Protein AF-A0A942DBJ3-F1 (afdb_monomer_lite)

Sequence (174 aa):
MNDDSSLAGLFSDNYLAKLAATSGLSRDLLAEIQLAKFSIEDHERAVVFYHGVWSGPSVAPLRLLCSAMATARGQFPILLVNADSLDVNNRTEIAKAKELFGPFIGAWGETCWIKNGAIIAQDILGRLGPMHESSKDFSSTLKQGKRLQGDEQLLRTLDELKRHIVQRIELVIS

Radius of gyration: 16.43 Å; chains: 1; bounding box: 52×42×37 Å

Secondary structure (DSSP, 8-state):
---------TT-HHHHHHHHHHHT--GGGEEE--GGG--STT-SEEEEEEE-TT-HHHHHHHHHHHHHHHH-TT---EEEEEGGGS-TT-HHHHHHHHHHH-S---SEEEEEEEETTEEEEEEEGGG-S--------HHHHHHHTT----HHHHHHHHHHHHHHHHHHHHHHH-

Structure (mmCIF, N/CA/C/O backbone):
data_AF-A0A942DBJ3-F1
#
_entry.id   AF-A0A942DBJ3-F1
#
loop_
_atom_site.group_PDB
_atom_site.id
_atom_site.type_symbol
_atom_site.label_atom_id
_atom_site.label_alt_id
_atom_site.label_comp_id
_atom_site.label_asym_id
_atom_site.label_entity_id
_atom_site.label_seq_id
_atom_site.pdbx_PDB_ins_code
_atom_site.Cartn_x
_atom_site.Cartn_y
_atom_site.Cartn_z
_atom_site.occupancy
_atom_site.B_iso_or_equiv
_atom_site.auth_seq_id
_atom_site.auth_comp_id
_atom_site.auth_asym_id
_atom_site.auth_atom_id
_atom_site.pdbx_PDB_model_num
ATOM 1 N N . MET A 1 1 ? 36.498 -17.607 0.817 1.00 34.31 1 MET A N 1
ATOM 2 C CA . MET A 1 1 ? 35.218 -17.455 1.534 1.00 34.31 1 MET A CA 1
ATOM 3 C C . MET A 1 1 ? 34.456 -16.399 0.773 1.00 34.31 1 MET A C 1
ATOM 5 O O . MET A 1 1 ? 34.956 -15.289 0.670 1.00 34.31 1 MET A O 1
ATOM 9 N N . ASN A 1 2 ? 33.382 -16.804 0.100 1.00 31.36 2 ASN A N 1
ATOM 10 C CA . ASN A 1 2 ? 32.573 -15.907 -0.711 1.00 31.36 2 ASN A CA 1
ATOM 11 C C . ASN A 1 2 ? 31.731 -15.058 0.237 1.00 31.36 2 ASN A C 1
ATOM 13 O O . ASN A 1 2 ? 30.865 -15.597 0.924 1.00 31.36 2 ASN A O 1
ATOM 17 N N . ASP A 1 3 ? 32.014 -13.760 0.275 1.00 35.75 3 ASP A N 1
ATOM 18 C CA . ASP A 1 3 ? 31.067 -12.770 0.766 1.00 35.75 3 ASP A CA 1
ATOM 19 C C . ASP A 1 3 ? 29.931 -12.697 -0.257 1.00 35.75 3 ASP A C 1
ATOM 21 O O . ASP A 1 3 ? 29.968 -11.924 -1.219 1.00 35.75 3 ASP A O 1
ATOM 25 N N . ASP A 1 4 ? 28.937 -13.567 -0.069 1.00 36.25 4 ASP A N 1
ATOM 26 C CA . ASP A 1 4 ? 27.607 -13.387 -0.633 1.00 36.25 4 ASP A CA 1
ATOM 27 C C . ASP A 1 4 ? 27.066 -12.068 -0.079 1.00 36.25 4 ASP A C 1
ATOM 29 O O . ASP A 1 4 ? 26.474 -11.985 0.998 1.00 36.25 4 ASP A O 1
ATOM 33 N N . SER A 1 5 ? 27.318 -11.001 -0.831 1.00 38.75 5 SER A N 1
ATOM 34 C CA . SER A 1 5 ? 26.627 -9.727 -0.711 1.00 38.75 5 SER A CA 1
ATOM 35 C C . SER A 1 5 ? 25.183 -9.944 -1.150 1.00 38.75 5 SER A C 1
ATOM 37 O O . SER A 1 5 ? 24.761 -9.576 -2.244 1.00 38.75 5 SER A O 1
ATOM 39 N N . SER A 1 6 ? 24.413 -10.594 -0.277 1.00 39.41 6 SER A N 1
ATOM 40 C CA . SER A 1 6 ? 22.975 -10.681 -0.415 1.00 39.41 6 SER A CA 1
ATOM 41 C C . SER A 1 6 ? 22.443 -9.253 -0.422 1.00 39.41 6 SER A C 1
ATOM 43 O O . SER A 1 6 ? 22.410 -8.583 0.608 1.00 39.41 6 SER A O 1
ATOM 45 N N . LEU A 1 7 ? 21.970 -8.801 -1.580 1.00 40.25 7 LEU A N 1
ATOM 46 C CA . LEU A 1 7 ? 21.136 -7.607 -1.756 1.00 40.25 7 LEU A CA 1
ATOM 47 C C . LEU A 1 7 ? 19.783 -7.710 -1.009 1.00 40.25 7 LEU A C 1
ATOM 49 O O . LEU A 1 7 ? 18.881 -6.905 -1.227 1.00 40.25 7 LEU A O 1
ATOM 53 N N . ALA A 1 8 ? 19.637 -8.686 -0.112 1.00 39.75 8 ALA A N 1
ATOM 54 C CA . ALA A 1 8 ? 18.538 -8.810 0.818 1.00 39.75 8 ALA A CA 1
ATOM 55 C C . ALA A 1 8 ? 18.638 -7.712 1.891 1.00 39.75 8 ALA A C 1
ATOM 57 O O . ALA A 1 8 ? 19.569 -7.679 2.692 1.00 39.75 8 ALA A O 1
ATOM 58 N N . GLY A 1 9 ? 17.629 -6.844 1.947 1.00 41.91 9 GLY A N 1
ATOM 59 C CA . GLY A 1 9 ? 17.277 -6.189 3.205 1.00 41.91 9 GLY A CA 1
ATOM 60 C C . GLY A 1 9 ? 17.801 -4.770 3.416 1.00 41.91 9 GLY A C 1
ATOM 61 O O . GLY A 1 9 ? 18.345 -4.461 4.474 1.00 41.91 9 GLY A O 1
ATOM 62 N N . LEU A 1 10 ? 17.517 -3.846 2.493 1.00 44.41 10 LEU A N 1
ATOM 63 C CA . LEU A 1 10 ? 17.404 -2.427 2.886 1.00 44.41 10 LEU A CA 1
ATOM 64 C C . LEU A 1 10 ? 16.186 -2.203 3.806 1.00 44.41 10 LEU A C 1
ATOM 66 O O . LEU A 1 10 ? 16.220 -1.332 4.675 1.00 44.41 10 LEU A O 1
ATOM 70 N N . PHE A 1 11 ? 15.188 -3.087 3.708 1.00 52.72 11 PHE A N 1
ATOM 71 C CA . PHE A 1 11 ? 14.182 -3.323 4.737 1.00 52.72 11 PHE A CA 1
ATOM 72 C C . PHE A 1 11 ? 14.537 -4.582 5.539 1.00 52.72 11 PHE A C 1
ATOM 74 O O . PHE A 1 11 ? 13.839 -5.583 5.491 1.00 52.72 11 PHE A O 1
ATOM 81 N N . SER A 1 12 ? 15.663 -4.575 6.257 1.00 58.34 12 SER A N 1
ATOM 82 C CA . SER A 1 12 ? 15.854 -5.574 7.322 1.00 58.34 12 SER A CA 1
ATOM 83 C C . SER A 1 12 ? 14.669 -5.510 8.298 1.00 58.34 12 SER A C 1
ATOM 85 O O . SER A 1 12 ? 14.035 -4.457 8.411 1.00 58.34 12 SER A O 1
ATOM 87 N N . ASP A 1 13 ? 14.386 -6.570 9.062 1.00 60.59 13 ASP A N 1
ATOM 88 C CA . ASP A 1 1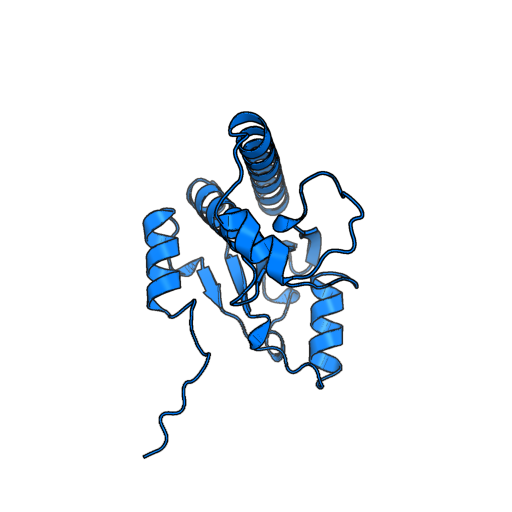3 ? 13.378 -6.513 10.141 1.00 60.59 13 ASP A CA 1
ATOM 89 C C . ASP A 1 13 ? 13.562 -5.271 11.036 1.00 60.59 13 ASP A C 1
ATOM 91 O O . ASP A 1 13 ? 12.598 -4.630 11.465 1.00 60.59 13 ASP A O 1
ATOM 95 N N . ASN A 1 14 ? 14.822 -4.855 11.213 1.00 73.06 14 ASN A N 1
ATOM 96 C CA . ASN A 1 14 ? 15.219 -3.631 11.900 1.00 73.06 14 ASN A CA 1
ATOM 97 C C . ASN A 1 14 ? 14.705 -2.340 11.244 1.00 73.06 14 ASN A C 1
ATOM 99 O O . ASN A 1 14 ? 14.434 -1.374 11.953 1.00 73.06 14 ASN A O 1
ATOM 103 N N . TYR A 1 15 ? 14.587 -2.267 9.919 1.00 75.50 15 TYR A N 1
ATOM 104 C CA . TYR A 1 15 ? 14.005 -1.111 9.239 1.00 75.50 15 TYR A CA 1
ATOM 105 C C . TYR A 1 15 ? 12.496 -1.041 9.452 1.00 75.50 15 TYR A C 1
ATOM 107 O O . TYR A 1 15 ? 11.999 0.028 9.785 1.00 75.50 15 TYR A O 1
ATOM 115 N N . LEU A 1 16 ? 11.759 -2.145 9.281 1.00 80.25 16 LEU A N 1
ATOM 116 C CA . LEU A 1 16 ? 10.303 -2.141 9.472 1.00 80.25 16 LEU A CA 1
ATOM 117 C C . LEU A 1 16 ? 9.939 -1.811 10.919 1.00 80.25 16 LEU A C 1
ATOM 119 O O . LEU A 1 16 ? 9.043 -1.005 11.160 1.00 80.25 16 LEU A O 1
ATOM 123 N N . ALA A 1 17 ? 10.698 -2.351 11.878 1.00 83.69 17 ALA A N 1
ATOM 124 C CA . ALA A 1 17 ? 10.590 -1.974 13.283 1.00 83.69 17 ALA A CA 1
ATOM 125 C C . ALA A 1 17 ? 10.844 -0.473 13.501 1.00 83.69 17 ALA A C 1
ATOM 127 O O . ALA A 1 17 ? 10.059 0.189 14.178 1.00 83.69 17 ALA A O 1
ATOM 128 N N . LYS A 1 18 ? 11.893 0.090 12.884 1.00 85.38 18 LYS A N 1
ATOM 129 C CA . LYS A 1 18 ? 12.168 1.534 12.941 1.00 85.38 18 LYS A CA 1
ATOM 130 C C . LYS A 1 18 ? 11.049 2.354 12.307 1.00 85.38 18 LYS A C 1
ATOM 132 O O . LYS A 1 18 ? 10.623 3.323 12.917 1.00 85.38 18 LYS A O 1
ATOM 137 N N . LEU A 1 19 ? 10.560 1.976 11.126 1.00 85.56 19 LEU A N 1
ATOM 138 C CA . LEU A 1 19 ? 9.500 2.686 10.409 1.00 85.56 19 LEU A CA 1
ATOM 139 C C . LEU A 1 19 ? 8.200 2.712 11.220 1.00 85.56 19 LEU A C 1
ATOM 141 O O . LEU A 1 19 ? 7.603 3.782 11.369 1.00 85.56 19 LEU A O 1
ATOM 145 N N . ALA A 1 20 ? 7.802 1.563 11.774 1.00 88.00 20 ALA A N 1
ATOM 146 C CA . ALA A 1 20 ? 6.656 1.444 12.669 1.00 88.00 20 ALA A CA 1
ATOM 147 C C . ALA A 1 20 ? 6.826 2.360 13.893 1.00 88.00 20 ALA A C 1
ATOM 149 O O . ALA A 1 20 ? 5.982 3.223 14.135 1.00 88.00 20 ALA A O 1
ATOM 150 N N . ALA A 1 21 ? 7.977 2.275 14.573 1.00 87.69 21 ALA A N 1
ATOM 151 C CA . ALA A 1 21 ? 8.289 3.092 15.744 1.00 87.69 21 ALA A CA 1
ATOM 152 C C . ALA A 1 21 ? 8.268 4.600 15.440 1.00 87.69 21 ALA A C 1
ATOM 154 O O . ALA A 1 21 ? 7.636 5.365 16.164 1.00 87.69 21 ALA A O 1
ATOM 155 N N . THR A 1 22 ? 8.908 5.043 14.352 1.00 88.12 22 THR A N 1
ATOM 156 C CA . THR A 1 22 ? 8.949 6.466 13.972 1.00 88.12 22 THR A CA 1
ATOM 157 C C . THR A 1 22 ? 7.597 7.010 13.527 1.00 88.12 22 THR A C 1
ATOM 159 O O . THR A 1 22 ? 7.363 8.208 13.643 1.00 88.12 22 THR A O 1
ATOM 162 N N . SER A 1 23 ? 6.719 6.149 13.009 1.00 87.88 23 SER A N 1
ATOM 163 C CA . SER A 1 23 ? 5.380 6.540 12.554 1.00 87.88 23 SER A CA 1
ATOM 164 C C . SER A 1 23 ? 4.325 6.436 13.658 1.00 87.88 23 SER A C 1
ATOM 166 O O . SER A 1 23 ? 3.192 6.849 13.442 1.00 87.88 23 SER A O 1
ATOM 168 N N . GLY A 1 24 ? 4.668 5.853 14.815 1.00 88.38 24 GLY A N 1
ATOM 169 C CA . GLY A 1 24 ? 3.710 5.525 15.873 1.00 88.38 24 GLY A CA 1
ATOM 170 C C . GLY A 1 24 ? 2.735 4.398 15.505 1.00 88.38 24 GLY A C 1
ATOM 171 O O . GLY A 1 24 ? 1.695 4.264 16.143 1.00 88.38 24 GLY A O 1
ATOM 172 N N . LEU A 1 25 ? 3.043 3.603 14.475 1.00 93.31 25 LEU A N 1
ATOM 173 C CA . LEU A 1 25 ? 2.217 2.479 14.033 1.00 93.31 25 LEU A CA 1
ATOM 174 C C . LEU A 1 25 ? 2.599 1.212 14.812 1.00 93.31 25 LEU A C 1
ATOM 176 O O . LEU A 1 25 ? 3.786 0.943 15.003 1.00 93.31 25 LEU A O 1
ATOM 180 N N . SER A 1 26 ? 1.614 0.404 15.217 1.00 92.56 26 SER A N 1
ATOM 181 C CA . SER A 1 26 ? 1.896 -0.919 15.792 1.00 92.56 26 SER A CA 1
ATOM 182 C C . SER A 1 26 ? 2.662 -1.786 14.789 1.00 92.56 26 SER A C 1
ATOM 184 O O . SER A 1 26 ? 2.284 -1.876 13.620 1.00 92.56 26 SER A O 1
ATOM 186 N N . ARG A 1 27 ? 3.732 -2.454 15.237 1.00 91.00 27 ARG A N 1
ATOM 187 C CA . ARG A 1 27 ? 4.569 -3.297 14.368 1.00 91.00 27 ARG A CA 1
ATOM 188 C C . ARG A 1 27 ? 3.789 -4.461 13.750 1.00 91.00 27 ARG A C 1
ATOM 190 O O . ARG A 1 27 ? 4.125 -4.866 12.639 1.00 91.00 27 ARG A O 1
ATOM 197 N N . ASP A 1 28 ? 2.751 -4.949 14.420 1.00 91.88 28 ASP A N 1
ATOM 198 C CA . ASP A 1 28 ? 1.916 -6.059 13.939 1.00 91.88 28 ASP A CA 1
ATOM 199 C C . ASP A 1 28 ? 1.064 -5.672 12.722 1.00 91.88 28 ASP A C 1
ATOM 201 O O . ASP A 1 28 ? 0.638 -6.530 11.955 1.00 91.88 28 ASP A O 1
ATOM 205 N N . LEU A 1 29 ? 0.855 -4.369 12.504 1.00 94.19 29 LEU A N 1
ATOM 206 C CA . LEU A 1 29 ? 0.130 -3.842 11.350 1.00 94.19 29 LEU A CA 1
ATOM 207 C C . LEU A 1 29 ? 1.027 -3.617 10.131 1.00 94.19 29 LEU A C 1
ATOM 209 O O . LEU A 1 29 ? 0.541 -3.120 9.124 1.00 94.19 29 LEU A O 1
ATOM 213 N N . LEU A 1 30 ? 2.321 -3.928 10.196 1.00 92.69 30 LEU A N 1
ATOM 214 C CA . LEU A 1 30 ? 3.250 -3.717 9.089 1.00 92.69 30 LEU A CA 1
ATOM 215 C C . LEU A 1 30 ? 3.999 -5.012 8.794 1.00 92.69 30 LEU A C 1
ATOM 217 O O . LEU A 1 30 ? 4.926 -5.357 9.517 1.00 92.69 30 LEU A O 1
ATOM 221 N N . ALA A 1 31 ? 3.637 -5.734 7.741 1.00 90.25 31 ALA A N 1
ATOM 222 C CA . ALA A 1 31 ? 4.234 -7.036 7.441 1.00 90.25 31 ALA A CA 1
ATOM 223 C C . ALA A 1 31 ? 4.681 -7.122 5.986 1.00 90.25 31 ALA A C 1
ATOM 225 O O . ALA A 1 31 ? 3.967 -6.669 5.103 1.00 90.25 31 ALA A O 1
ATOM 226 N N . GLU A 1 32 ? 5.838 -7.729 5.728 1.00 89.12 32 GLU A N 1
ATOM 227 C CA . GLU A 1 32 ? 6.222 -8.121 4.371 1.00 89.12 32 GLU A CA 1
ATOM 228 C C . GLU A 1 32 ? 5.563 -9.457 4.017 1.00 89.12 32 GLU A C 1
ATOM 230 O O . GLU A 1 32 ? 5.488 -10.365 4.849 1.00 89.12 32 GLU A O 1
ATOM 235 N N . ILE A 1 33 ? 5.061 -9.571 2.789 1.00 90.06 33 ILE A N 1
ATOM 236 C CA . ILE A 1 33 ? 4.343 -10.746 2.299 1.00 90.06 33 ILE A CA 1
ATOM 237 C C . ILE A 1 33 ? 4.980 -11.295 1.022 1.00 90.06 33 ILE A C 1
ATOM 239 O O . ILE A 1 33 ? 5.508 -10.565 0.185 1.00 90.06 33 ILE A O 1
ATOM 243 N N . GLN A 1 34 ? 4.867 -12.611 0.839 1.00 85.81 34 GLN A N 1
ATOM 244 C CA . GLN A 1 34 ? 5.207 -13.269 -0.421 1.00 85.81 34 GLN A CA 1
ATOM 245 C C . GLN A 1 34 ? 3.985 -13.272 -1.334 1.00 85.81 34 GLN A C 1
ATOM 247 O O . GLN A 1 34 ? 2.979 -13.915 -1.020 1.00 85.81 34 GLN A O 1
ATOM 252 N N . LEU A 1 35 ? 4.084 -12.610 -2.489 1.00 85.50 35 LEU A N 1
ATOM 253 C CA . LEU A 1 35 ? 2.958 -12.462 -3.414 1.00 85.50 35 LEU A CA 1
ATOM 254 C C . LEU A 1 35 ? 2.353 -13.809 -3.832 1.00 85.50 35 LEU A C 1
ATOM 256 O O . LEU A 1 35 ? 1.134 -13.948 -3.918 1.00 85.50 35 LEU A O 1
ATOM 260 N N . ALA A 1 36 ? 3.191 -14.833 -4.014 1.00 83.69 36 ALA A N 1
ATOM 261 C CA . ALA A 1 36 ? 2.754 -16.185 -4.348 1.00 83.69 36 ALA A CA 1
ATOM 262 C C . ALA A 1 36 ? 1.723 -16.753 -3.351 1.00 83.69 36 ALA A C 1
ATOM 264 O O . ALA A 1 36 ? 0.774 -17.412 -3.769 1.00 83.69 36 ALA A O 1
ATOM 265 N N . LYS A 1 37 ? 1.854 -16.440 -2.054 1.00 84.94 37 LYS A N 1
ATOM 266 C CA . LYS A 1 37 ? 1.008 -16.968 -0.965 1.00 84.94 37 LYS A CA 1
ATOM 267 C C . LYS A 1 37 ? -0.136 -16.044 -0.553 1.00 84.94 37 LYS A C 1
ATOM 269 O O . LYS A 1 37 ? -0.982 -16.443 0.232 1.00 84.94 37 LYS A O 1
ATOM 274 N N . PHE A 1 38 ? -0.141 -14.812 -1.045 1.00 90.25 38 PHE A N 1
ATOM 275 C CA . PHE A 1 38 ? -1.120 -13.803 -0.664 1.00 90.25 38 PHE A CA 1
ATOM 276 C C . PHE A 1 38 ? -2.509 -14.088 -1.255 1.00 90.25 38 PHE A C 1
ATOM 278 O O . PHE A 1 38 ? -2.605 -14.364 -2.447 1.00 90.25 38 PHE A O 1
ATOM 285 N N . SER A 1 39 ? -3.582 -13.975 -0.477 1.00 92.69 39 SER A N 1
ATOM 286 C CA . SER A 1 39 ? -4.957 -14.046 -0.986 1.00 92.69 39 SER A CA 1
ATOM 287 C C . SER A 1 39 ? -5.725 -12.809 -0.550 1.00 92.69 39 SER A C 1
ATOM 289 O O . SER A 1 39 ? -5.679 -12.441 0.617 1.00 92.69 39 SER A O 1
ATOM 291 N N . ILE A 1 40 ? -6.434 -12.165 -1.477 1.00 94.06 40 ILE A N 1
ATOM 292 C CA . ILE A 1 40 ? -7.244 -10.975 -1.178 1.00 94.06 40 ILE A CA 1
ATOM 293 C C . ILE A 1 40 ? -8.403 -11.353 -0.247 1.00 94.06 40 ILE A C 1
ATOM 295 O O . ILE A 1 40 ? -8.715 -10.612 0.681 1.00 94.06 40 ILE A O 1
ATOM 299 N N . GLU A 1 41 ? -8.999 -12.523 -0.483 1.00 95.38 41 GLU A N 1
ATOM 300 C CA . GLU A 1 41 ? -10.195 -13.041 0.192 1.00 95.38 41 GLU A CA 1
ATOM 301 C C . GLU A 1 41 ? -9.991 -13.254 1.701 1.00 95.38 41 GLU A C 1
ATOM 303 O O . GLU A 1 41 ? -10.949 -13.164 2.466 1.00 95.38 41 GLU A O 1
ATOM 308 N N . ASP A 1 42 ? -8.743 -13.448 2.140 1.00 94.75 42 ASP A N 1
ATOM 309 C CA . ASP A 1 42 ? -8.380 -13.669 3.547 1.00 94.75 42 ASP A CA 1
ATOM 310 C C . ASP A 1 42 ? -8.377 -12.376 4.385 1.00 94.75 42 ASP A C 1
ATOM 312 O O . ASP A 1 42 ? -8.139 -12.405 5.596 1.00 94.75 42 ASP A O 1
ATOM 316 N N . HIS A 1 43 ? -8.624 -11.220 3.761 1.00 95.31 43 HIS A N 1
ATOM 317 C CA . HIS A 1 43 ? -8.514 -9.920 4.412 1.00 95.31 43 HIS A CA 1
ATOM 318 C C . HIS A 1 43 ? -9.848 -9.172 4.450 1.00 95.31 43 HIS A C 1
ATOM 320 O O . HIS A 1 43 ? -10.375 -8.719 3.431 1.00 95.31 43 HIS A O 1
ATOM 326 N N . GLU A 1 44 ? -10.350 -8.939 5.668 1.00 97.06 44 GLU A N 1
ATOM 327 C CA . GLU A 1 44 ? -11.465 -8.013 5.888 1.00 97.06 44 GLU A CA 1
ATOM 328 C C . GLU A 1 44 ? -11.067 -6.591 5.472 1.00 97.06 44 GLU A C 1
ATOM 330 O O . GLU A 1 44 ? -11.835 -5.906 4.806 1.00 97.06 44 GLU A O 1
ATOM 335 N N . ARG A 1 45 ? -9.863 -6.141 5.844 1.00 97.94 45 ARG A N 1
ATOM 336 C CA . ARG A 1 45 ? -9.306 -4.826 5.494 1.00 97.94 45 ARG A CA 1
ATOM 337 C C . ARG A 1 45 ? -7.795 -4.935 5.389 1.00 97.94 45 ARG A C 1
ATOM 339 O O . ARG A 1 45 ? -7.165 -5.481 6.292 1.00 97.94 45 ARG A O 1
ATOM 346 N N . ALA A 1 46 ? -7.214 -4.407 4.322 1.00 97.88 46 ALA A N 1
ATOM 347 C CA . ALA A 1 46 ? -5.765 -4.311 4.175 1.00 97.88 46 ALA A CA 1
ATOM 348 C C . ALA A 1 46 ? -5.394 -3.245 3.141 1.00 97.88 46 ALA A C 1
ATOM 350 O O . ALA A 1 46 ? -6.188 -2.893 2.268 1.00 97.88 46 ALA A O 1
ATOM 351 N N . VAL A 1 47 ? -4.153 -2.773 3.197 1.00 97.88 47 VAL A N 1
ATOM 352 C CA . VAL A 1 47 ? -3.507 -2.108 2.064 1.00 97.88 47 VAL A CA 1
ATOM 353 C C . VAL A 1 47 ? -2.256 -2.883 1.698 1.00 97.88 47 VAL A C 1
ATOM 355 O O . VAL A 1 47 ? -1.388 -3.099 2.538 1.00 97.88 47 VAL A O 1
ATOM 358 N N . VAL A 1 48 ? -2.162 -3.312 0.445 1.00 96.81 48 VAL A N 1
ATOM 359 C CA . VAL A 1 48 ? -0.950 -3.925 -0.092 1.00 96.81 48 VAL A CA 1
ATOM 360 C C . VAL A 1 48 ? -0.131 -2.836 -0.766 1.00 96.81 48 VAL A C 1
ATOM 362 O O . VAL A 1 48 ? -0.656 -2.128 -1.620 1.00 96.81 48 VAL A O 1
ATOM 365 N N . PHE A 1 49 ? 1.135 -2.695 -0.390 1.00 94.62 49 PHE A N 1
ATOM 366 C CA . PHE A 1 49 ? 2.045 -1.667 -0.882 1.00 94.62 49 PHE A CA 1
ATOM 367 C C . PHE A 1 49 ? 3.243 -2.320 -1.570 1.00 94.62 49 PHE A C 1
ATOM 369 O O . PHE A 1 49 ? 4.057 -2.991 -0.935 1.00 94.62 49 PHE A O 1
ATOM 376 N N . TYR A 1 50 ? 3.359 -2.107 -2.874 1.00 90.94 50 TYR A N 1
ATOM 377 C CA . TYR A 1 50 ? 4.446 -2.615 -3.693 1.00 90.94 50 TYR A CA 1
ATOM 378 C C . TYR A 1 50 ? 5.607 -1.617 -3.735 1.00 90.94 50 TYR A C 1
ATOM 380 O O . TYR A 1 50 ? 5.429 -0.437 -4.053 1.00 90.94 50 TYR A O 1
ATOM 388 N N . HIS A 1 51 ? 6.814 -2.072 -3.401 1.00 84.88 51 HIS A N 1
ATOM 389 C CA . HIS A 1 51 ? 7.994 -1.211 -3.296 1.00 84.88 51 HIS A CA 1
ATOM 390 C C . HIS A 1 51 ? 9.264 -1.926 -3.743 1.00 84.88 51 HIS A C 1
ATOM 392 O O . HIS A 1 51 ? 9.364 -3.134 -3.602 1.00 84.88 51 HIS A O 1
ATOM 398 N N . GLY A 1 52 ? 10.265 -1.188 -4.225 1.00 72.88 52 GLY A N 1
ATOM 399 C CA . GLY A 1 52 ? 11.579 -1.738 -4.570 1.00 72.88 52 GLY A CA 1
ATOM 400 C C . GLY A 1 52 ? 12.679 -1.153 -3.695 1.00 72.88 52 GLY A C 1
ATOM 401 O O . GLY A 1 52 ? 12.573 -0.021 -3.218 1.00 72.88 52 GLY A O 1
ATOM 402 N N . VAL A 1 53 ? 13.766 -1.897 -3.503 1.00 59.25 53 VAL A N 1
ATOM 403 C CA . VAL A 1 53 ? 14.943 -1.483 -2.721 1.00 59.25 53 VAL A CA 1
ATOM 404 C C . VAL A 1 53 ? 15.525 -0.154 -3.222 1.00 59.25 53 VAL A C 1
ATOM 406 O O . VAL A 1 53 ? 15.997 0.661 -2.429 1.00 59.25 53 VAL A O 1
ATOM 409 N N . TRP A 1 54 ? 15.428 0.109 -4.527 1.00 54.69 54 TRP A N 1
ATOM 410 C CA . TRP A 1 54 ? 15.962 1.312 -5.177 1.00 54.69 54 TRP A CA 1
ATOM 411 C C . TRP A 1 54 ? 14.916 2.389 -5.476 1.00 54.69 54 TRP A C 1
ATOM 413 O O . TRP A 1 54 ? 15.250 3.436 -6.037 1.00 54.69 54 TRP A O 1
ATOM 423 N N . SER A 1 55 ? 13.649 2.172 -5.118 1.00 60.66 55 SER A N 1
ATOM 424 C CA . SER A 1 55 ? 12.588 3.110 -5.466 1.00 60.66 55 SER A CA 1
ATOM 425 C C . SER A 1 55 ? 12.507 4.255 -4.455 1.00 60.66 55 SER A C 1
ATOM 427 O O . SER A 1 55 ? 11.621 4.299 -3.603 1.00 60.66 55 SER A O 1
ATOM 429 N N . GLY A 1 56 ? 13.400 5.238 -4.589 1.00 66.44 56 GLY A N 1
ATOM 430 C CA . GLY A 1 56 ? 13.268 6.536 -3.914 1.00 66.44 56 GLY A CA 1
ATOM 431 C C . GLY A 1 56 ? 11.836 7.118 -3.935 1.00 66.44 56 GLY A C 1
ATOM 432 O O . GLY A 1 56 ? 11.400 7.621 -2.898 1.00 66.44 56 GLY A O 1
ATOM 433 N N . PRO A 1 57 ? 11.062 6.982 -5.037 1.00 74.38 57 PRO A N 1
ATOM 434 C CA . PRO A 1 57 ? 9.682 7.468 -5.103 1.00 74.38 57 PRO A CA 1
ATOM 435 C C . PRO A 1 57 ? 8.684 6.814 -4.133 1.00 74.38 57 PRO A C 1
ATOM 437 O O . PRO A 1 57 ? 7.685 7.448 -3.813 1.00 74.38 57 PRO A O 1
ATOM 440 N N . SER A 1 58 ? 8.919 5.590 -3.642 1.00 82.31 58 SER A N 1
ATOM 441 C CA . SER A 1 58 ? 7.957 4.885 -2.773 1.00 82.31 58 SER A CA 1
ATOM 442 C C . SER A 1 58 ? 8.168 5.151 -1.275 1.00 82.31 58 SER A C 1
ATOM 444 O O . SER A 1 58 ? 7.249 4.977 -0.475 1.00 82.31 58 SER A O 1
ATOM 446 N N . VAL A 1 59 ? 9.350 5.644 -0.880 1.00 82.19 59 VAL A N 1
ATOM 447 C CA . VAL A 1 59 ? 9.727 5.830 0.534 1.00 82.19 59 VAL A CA 1
ATOM 448 C C . VAL A 1 59 ? 8.867 6.886 1.231 1.00 82.19 59 VAL A C 1
ATOM 450 O O . VAL A 1 59 ? 8.381 6.656 2.340 1.00 82.19 59 VAL A O 1
ATOM 453 N N . ALA A 1 60 ? 8.689 8.056 0.611 1.00 81.81 60 ALA A N 1
ATOM 454 C CA . ALA A 1 60 ? 7.878 9.126 1.192 1.00 81.81 60 ALA A CA 1
ATOM 455 C C . ALA A 1 60 ? 6.389 8.732 1.300 1.00 81.81 60 ALA A C 1
ATOM 457 O O . ALA A 1 60 ? 5.837 8.868 2.395 1.00 81.81 60 ALA A O 1
ATOM 458 N N . PRO A 1 61 ? 5.756 8.164 0.253 1.00 88.50 61 PRO A N 1
ATOM 459 C CA . PRO A 1 61 ? 4.414 7.601 0.359 1.00 88.50 61 PRO A CA 1
ATOM 460 C C . PRO A 1 61 ? 4.250 6.549 1.451 1.00 88.50 61 PRO A C 1
ATOM 462 O O . PRO A 1 61 ? 3.286 6.622 2.205 1.00 88.50 61 PRO A O 1
ATOM 465 N N . LEU A 1 62 ? 5.194 5.611 1.585 1.00 90.50 62 LEU A N 1
ATOM 466 C CA . LEU A 1 62 ? 5.119 4.575 2.614 1.00 90.50 62 LEU A CA 1
ATOM 467 C C . LEU A 1 62 ? 5.139 5.181 4.025 1.00 90.50 62 LEU A C 1
ATOM 469 O O . LEU A 1 62 ? 4.337 4.807 4.877 1.00 90.50 62 LEU A O 1
ATOM 473 N N . ARG A 1 63 ? 6.004 6.172 4.273 1.00 88.50 63 ARG A N 1
ATOM 474 C CA . ARG A 1 63 ? 6.046 6.887 5.561 1.00 88.50 63 ARG A CA 1
ATOM 475 C C . ARG A 1 63 ? 4.741 7.620 5.859 1.00 88.50 63 ARG A C 1
ATOM 477 O O . ARG A 1 63 ? 4.245 7.549 6.984 1.00 88.50 63 ARG A O 1
ATOM 484 N N . LEU A 1 64 ? 4.186 8.308 4.860 1.00 91.44 64 LEU A N 1
ATOM 485 C CA . LEU A 1 64 ? 2.901 8.995 4.992 1.00 91.44 64 LEU A CA 1
ATOM 486 C C . LEU A 1 64 ? 1.764 8.008 5.257 1.00 91.44 64 LEU A C 1
ATOM 488 O O . LEU A 1 64 ? 0.935 8.276 6.123 1.00 91.44 64 LEU A O 1
ATOM 492 N N . LEU A 1 65 ? 1.763 6.860 4.575 1.00 95.50 65 LEU A N 1
ATOM 493 C CA . LEU A 1 65 ? 0.802 5.785 4.796 1.00 95.50 65 LEU A CA 1
ATOM 494 C C . LEU A 1 65 ? 0.882 5.257 6.229 1.00 95.50 65 LEU A C 1
ATOM 496 O O . LEU A 1 65 ? -0.139 5.216 6.909 1.00 95.50 65 LEU A O 1
ATOM 500 N N . CYS A 1 66 ? 2.078 4.929 6.724 1.00 95.00 66 CYS A N 1
ATOM 501 C CA . CYS A 1 66 ? 2.255 4.460 8.099 1.00 95.00 66 CYS A CA 1
ATOM 502 C C . CYS A 1 66 ? 1.804 5.501 9.133 1.00 95.00 66 CYS A C 1
ATOM 504 O O . CYS A 1 66 ? 1.126 5.149 10.093 1.00 95.00 66 CYS A O 1
ATOM 506 N N . SER A 1 67 ? 2.138 6.779 8.930 1.00 94.31 67 SER A N 1
ATOM 507 C CA . SER A 1 67 ? 1.735 7.860 9.842 1.00 94.31 67 SER A CA 1
ATOM 508 C C . SER A 1 67 ? 0.226 8.120 9.819 1.00 94.31 67 SER A C 1
ATOM 510 O O . SER A 1 67 ? -0.368 8.371 10.863 1.00 94.31 67 SER A O 1
ATOM 512 N N . ALA A 1 68 ? -0.410 8.058 8.646 1.00 95.88 68 ALA A N 1
ATOM 513 C CA . ALA A 1 68 ? -1.860 8.195 8.527 1.00 95.88 68 ALA A CA 1
ATOM 514 C C . ALA A 1 68 ? -2.590 6.993 9.145 1.00 95.88 68 ALA A C 1
ATOM 516 O O . ALA A 1 68 ? -3.584 7.169 9.843 1.00 95.88 68 ALA A O 1
ATOM 517 N N . MET A 1 69 ? -2.066 5.779 8.951 1.00 97.31 69 MET A N 1
ATOM 518 C CA . MET A 1 69 ? -2.606 4.569 9.571 1.00 97.31 69 MET A CA 1
ATOM 519 C C . MET A 1 69 ? -2.492 4.612 11.099 1.00 97.31 69 MET A C 1
ATOM 521 O O . MET A 1 69 ? -3.423 4.220 11.794 1.00 97.31 69 MET A O 1
ATOM 525 N N . ALA A 1 70 ? -1.391 5.143 11.638 1.00 96.00 70 ALA A N 1
ATOM 526 C CA . ALA A 1 70 ? -1.170 5.243 13.081 1.00 96.00 70 ALA A CA 1
ATOM 527 C C . ALA A 1 70 ? -2.231 6.088 13.810 1.00 96.00 70 ALA A C 1
ATOM 529 O O . ALA A 1 70 ? -2.509 5.843 14.981 1.00 96.00 70 ALA A O 1
ATOM 530 N N . THR A 1 71 ? -2.856 7.053 13.131 1.00 94.94 71 THR A N 1
ATOM 531 C CA . THR A 1 71 ? -3.883 7.930 13.720 1.00 94.94 71 THR A CA 1
ATOM 532 C C . THR A 1 71 ? -5.313 7.577 13.304 1.00 94.94 71 THR A C 1
ATOM 534 O O . THR A 1 71 ? -6.261 8.194 13.796 1.00 94.94 71 THR A O 1
ATOM 537 N N . ALA A 1 72 ? -5.493 6.587 12.427 1.00 94.94 72 ALA A N 1
ATOM 538 C CA . ALA A 1 72 ? -6.802 6.140 11.969 1.00 94.94 72 ALA A CA 1
ATOM 539 C C . ALA A 1 72 ? -7.562 5.383 13.073 1.00 94.94 72 ALA A C 1
ATOM 541 O O . ALA A 1 72 ? -6.982 4.599 13.822 1.00 94.94 72 ALA A O 1
ATOM 542 N N . ARG A 1 73 ? -8.886 5.578 13.164 1.00 91.75 73 ARG A N 1
ATOM 543 C CA . ARG A 1 73 ? -9.727 4.931 14.196 1.00 91.75 73 ARG A CA 1
ATOM 544 C C . ARG A 1 73 ? -9.947 3.434 13.974 1.00 91.75 73 ARG A C 1
ATOM 546 O O . ARG A 1 73 ? -10.202 2.714 14.930 1.00 91.75 73 ARG A O 1
ATOM 553 N N . GLY A 1 74 ? -9.878 2.980 12.728 1.00 91.69 74 GLY A N 1
ATOM 554 C CA . GLY A 1 74 ? -10.032 1.580 12.339 1.00 91.69 74 GLY A CA 1
ATOM 555 C C . GLY A 1 74 ? -8.768 1.091 11.655 1.00 91.69 74 GLY A C 1
ATOM 556 O O . GLY A 1 74 ? -8.804 0.829 10.460 1.00 91.69 74 GLY A O 1
ATOM 557 N N . GLN A 1 75 ? -7.653 1.052 12.388 1.00 95.81 75 GLN A N 1
ATOM 558 C CA . GLN A 1 75 ? -6.363 0.624 11.848 1.00 95.81 75 GLN A CA 1
ATOM 559 C C . GLN A 1 75 ? -6.466 -0.771 11.220 1.00 95.81 75 GLN A C 1
ATOM 561 O O . GLN A 1 75 ? -7.157 -1.646 11.741 1.00 95.81 75 GLN A O 1
ATOM 566 N N . PHE A 1 76 ? -5.753 -0.985 10.119 1.00 97.44 76 PHE A N 1
ATOM 567 C CA . PHE A 1 76 ? -5.689 -2.271 9.435 1.00 97.44 76 PHE A CA 1
ATOM 568 C C . PHE A 1 76 ? -4.283 -2.525 8.873 1.00 97.44 76 PHE A C 1
ATOM 570 O O . PHE A 1 76 ? -3.483 -1.588 8.778 1.00 97.44 76 PHE A O 1
ATOM 577 N N . PRO A 1 77 ? -3.948 -3.781 8.526 1.00 97.12 77 PRO A N 1
ATOM 578 C CA . PRO A 1 77 ? -2.606 -4.134 8.083 1.00 97.12 77 PRO A CA 1
ATOM 579 C C . PRO A 1 77 ? -2.166 -3.419 6.798 1.00 97.12 77 PRO A C 1
ATOM 581 O O . PRO A 1 77 ? -2.901 -3.347 5.810 1.00 97.12 77 PRO A O 1
ATOM 584 N N . ILE A 1 78 ? -0.918 -2.956 6.812 1.00 97.06 78 ILE A N 1
ATOM 585 C CA . ILE A 1 78 ? -0.112 -2.569 5.659 1.00 97.06 78 ILE A CA 1
ATOM 586 C C . ILE A 1 78 ? 0.769 -3.771 5.304 1.00 97.06 78 ILE A C 1
ATOM 588 O O . ILE A 1 78 ? 1.668 -4.151 6.057 1.00 97.06 78 ILE A O 1
ATOM 592 N N . LEU A 1 79 ? 0.503 -4.368 4.149 1.00 95.44 79 LEU A N 1
ATOM 593 C CA . LEU A 1 79 ? 1.191 -5.546 3.641 1.00 95.44 79 LEU A CA 1
ATOM 594 C C . LEU A 1 79 ? 2.173 -5.122 2.551 1.00 95.44 79 LEU A C 1
ATOM 596 O O . LEU A 1 79 ? 1.777 -4.613 1.508 1.00 95.44 79 LEU A O 1
ATOM 600 N N . LEU A 1 80 ? 3.462 -5.297 2.786 1.00 92.50 80 LEU A N 1
ATOM 601 C CA . LEU A 1 80 ? 4.518 -4.880 1.878 1.00 92.50 80 LEU A CA 1
ATOM 602 C C . LEU A 1 80 ? 4.858 -6.006 0.910 1.00 92.50 80 LEU A C 1
ATOM 604 O O . LEU A 1 80 ? 5.098 -7.138 1.324 1.00 92.50 80 LEU A O 1
ATOM 608 N N . VAL A 1 81 ? 4.913 -5.682 -0.376 1.00 90.38 81 VAL A N 1
ATOM 609 C CA . VAL A 1 81 ? 5.448 -6.570 -1.406 1.00 90.38 81 VAL A CA 1
ATOM 610 C C . VAL A 1 81 ? 6.757 -5.977 -1.892 1.00 90.38 81 VAL A C 1
ATOM 612 O O . VAL A 1 81 ? 6.777 -4.901 -2.496 1.00 90.38 81 VAL A O 1
ATOM 615 N N . ASN A 1 82 ? 7.843 -6.699 -1.644 1.00 86.44 82 ASN A N 1
ATOM 616 C CA . ASN A 1 82 ? 9.160 -6.334 -2.128 1.00 86.44 82 ASN A CA 1
ATOM 617 C C . ASN A 1 82 ? 9.298 -6.714 -3.613 1.00 86.44 82 ASN A C 1
ATOM 619 O O . ASN A 1 82 ? 9.292 -7.892 -3.968 1.00 86.44 82 ASN A O 1
ATOM 623 N N . ALA A 1 83 ? 9.445 -5.719 -4.480 1.00 82.75 83 ALA A N 1
ATOM 624 C CA . ALA A 1 83 ? 9.618 -5.862 -5.920 1.00 82.75 83 ALA A CA 1
ATOM 625 C C . ALA A 1 83 ? 10.817 -6.740 -6.283 1.00 82.75 83 ALA A C 1
ATOM 627 O O . ALA A 1 83 ? 10.744 -7.514 -7.233 1.00 82.75 83 ALA A O 1
ATOM 628 N N . ASP A 1 84 ? 11.896 -6.661 -5.502 1.00 78.25 84 ASP A N 1
ATOM 629 C CA . ASP A 1 84 ? 13.116 -7.434 -5.739 1.00 78.25 84 ASP A CA 1
ATOM 630 C C . ASP A 1 84 ? 12.951 -8.919 -5.362 1.00 78.25 84 ASP A C 1
ATOM 632 O O . ASP A 1 84 ? 13.812 -9.737 -5.678 1.00 78.25 84 ASP A O 1
ATOM 636 N N . SER A 1 85 ? 11.843 -9.278 -4.697 1.00 79.69 85 SER A N 1
ATOM 637 C CA . SER A 1 85 ? 11.485 -10.666 -4.376 1.00 79.69 85 SER A CA 1
ATOM 638 C C . SER A 1 85 ? 10.653 -11.355 -5.460 1.00 79.69 85 SER A C 1
ATOM 640 O O . SER A 1 85 ? 10.468 -12.569 -5.386 1.00 79.69 85 SER A O 1
ATOM 642 N N . LEU A 1 86 ? 10.155 -10.610 -6.456 1.00 80.88 86 LEU A N 1
ATOM 643 C CA . LEU A 1 86 ? 9.398 -11.192 -7.560 1.00 80.88 86 LEU A CA 1
ATOM 644 C C . LEU A 1 86 ? 10.331 -11.863 -8.563 1.00 80.88 86 LEU A C 1
ATOM 646 O O . LEU A 1 86 ? 11.250 -11.235 -9.096 1.00 80.88 86 LEU A O 1
ATOM 650 N N . ASP A 1 87 ? 10.033 -13.115 -8.903 1.00 82.38 87 ASP A N 1
ATOM 651 C CA . ASP A 1 87 ? 10.689 -13.757 -10.035 1.00 82.38 87 ASP A CA 1
ATOM 652 C C . ASP A 1 87 ? 10.083 -13.228 -11.339 1.00 82.38 87 ASP A C 1
ATOM 654 O O . ASP A 1 87 ? 8.981 -13.597 -11.752 1.00 82.38 87 ASP A O 1
ATOM 658 N N . VAL A 1 88 ? 10.835 -12.369 -12.029 1.00 78.62 88 VAL A N 1
ATOM 659 C CA . VAL A 1 88 ? 10.433 -11.777 -13.314 1.00 78.62 88 VAL A CA 1
ATOM 660 C C . VAL A 1 88 ? 10.183 -12.809 -14.418 1.00 78.62 88 VAL A C 1
ATOM 662 O O . VAL A 1 88 ? 9.499 -12.502 -15.396 1.00 78.62 88 VAL A O 1
ATOM 665 N N . ASN A 1 89 ? 10.694 -14.035 -14.271 1.00 82.25 89 ASN A N 1
ATOM 666 C CA . ASN A 1 89 ? 10.442 -15.135 -15.202 1.00 82.25 89 ASN A CA 1
ATOM 667 C C . ASN A 1 89 ? 9.192 -15.948 -14.828 1.00 82.25 89 ASN A C 1
ATOM 669 O O . ASN A 1 89 ? 8.657 -16.684 -15.666 1.00 82.25 89 ASN A O 1
ATOM 673 N N . ASN A 1 90 ? 8.679 -15.796 -13.605 1.00 85.69 90 ASN A N 1
ATOM 674 C CA . ASN A 1 90 ? 7.479 -16.468 -13.137 1.00 85.69 90 ASN A CA 1
ATOM 675 C C . ASN A 1 90 ? 6.221 -15.719 -13.601 1.00 85.69 90 ASN A C 1
ATOM 677 O O . ASN A 1 90 ? 5.737 -14.771 -12.980 1.00 85.69 90 ASN A O 1
ATOM 681 N N . ARG A 1 91 ? 5.637 -16.189 -14.708 1.00 87.19 91 ARG A N 1
ATOM 682 C CA . ARG A 1 91 ? 4.430 -15.588 -15.302 1.00 87.19 91 ARG A CA 1
ATOM 683 C C . ARG A 1 91 ? 3.243 -15.519 -14.342 1.00 87.19 91 ARG A C 1
ATOM 685 O O . ARG A 1 91 ? 2.453 -14.587 -14.455 1.00 87.19 91 ARG A O 1
ATOM 692 N N . THR A 1 92 ? 3.113 -16.476 -13.426 1.00 87.56 92 THR A N 1
ATOM 693 C CA . THR A 1 92 ? 2.015 -16.511 -12.452 1.00 87.56 92 THR A CA 1
ATOM 694 C C . THR A 1 92 ? 2.159 -15.386 -11.432 1.00 87.56 92 THR A C 1
ATOM 696 O O . THR A 1 92 ? 1.189 -14.685 -11.154 1.00 87.56 92 THR A O 1
ATOM 699 N N . GLU A 1 93 ? 3.372 -15.151 -10.927 1.00 86.12 93 GLU A N 1
ATOM 700 C CA . GLU A 1 93 ? 3.647 -14.035 -10.013 1.00 86.12 93 GLU A CA 1
ATOM 701 C C . GLU A 1 93 ? 3.459 -12.681 -10.693 1.00 86.12 93 GLU A C 1
ATOM 703 O O . GLU A 1 93 ? 2.827 -11.792 -10.127 1.00 86.12 93 GLU A O 1
ATOM 708 N N . ILE A 1 94 ? 3.917 -12.541 -11.939 1.00 87.19 94 ILE A N 1
ATOM 709 C CA . ILE A 1 94 ? 3.716 -11.313 -12.714 1.00 87.19 94 ILE A CA 1
ATOM 710 C C . ILE A 1 94 ? 2.234 -11.065 -13.016 1.00 87.19 94 ILE A C 1
ATOM 712 O O . ILE A 1 94 ? 1.782 -9.922 -12.942 1.00 87.19 94 ILE A O 1
ATOM 716 N N . ALA A 1 95 ? 1.463 -12.104 -13.348 1.00 88.38 95 ALA A N 1
ATOM 717 C CA . ALA A 1 95 ? 0.023 -11.976 -13.562 1.00 88.38 95 ALA A CA 1
ATOM 718 C C . ALA A 1 95 ? -0.684 -11.502 -12.286 1.00 88.38 95 ALA A C 1
ATOM 720 O O . ALA A 1 95 ? -1.457 -10.550 -12.339 1.00 88.38 95 ALA A O 1
ATOM 721 N N . LYS A 1 96 ? -0.339 -12.092 -11.139 1.00 89.88 96 LYS A N 1
ATOM 722 C CA . LYS A 1 96 ? -0.886 -11.715 -9.833 1.00 89.88 96 LYS A CA 1
ATOM 723 C C . LYS A 1 96 ? -0.490 -10.303 -9.410 1.00 89.88 96 LYS A C 1
ATOM 725 O O . LYS A 1 96 ? -1.309 -9.553 -8.891 1.00 89.88 96 LYS A O 1
ATOM 730 N N . ALA A 1 97 ? 0.749 -9.897 -9.676 1.00 90.12 97 ALA A N 1
ATOM 731 C CA . ALA A 1 97 ? 1.182 -8.526 -9.433 1.00 90.12 97 ALA A CA 1
ATOM 732 C C . ALA A 1 97 ? 0.342 -7.549 -10.268 1.00 90.12 97 ALA A C 1
ATOM 734 O O . ALA A 1 97 ? -0.109 -6.527 -9.758 1.00 90.12 97 ALA A O 1
ATOM 735 N N . LYS A 1 98 ? 0.079 -7.880 -11.539 1.00 89.62 98 LYS A N 1
ATOM 736 C CA . LYS A 1 98 ? -0.738 -7.046 -12.435 1.00 89.62 98 LYS A CA 1
ATOM 737 C C . LYS A 1 98 ? -2.208 -7.003 -12.050 1.00 89.62 98 LYS A C 1
ATOM 739 O O . LYS A 1 98 ? -2.843 -5.972 -12.236 1.00 89.62 98 LYS A O 1
ATOM 744 N N . GLU A 1 99 ? -2.740 -8.094 -11.520 1.00 90.50 99 GLU A N 1
ATOM 745 C CA . GLU A 1 99 ? -4.081 -8.134 -10.945 1.00 90.50 99 GLU A CA 1
ATOM 746 C C . GLU A 1 99 ? -4.198 -7.155 -9.769 1.00 90.50 99 GLU A C 1
ATOM 748 O O . GLU A 1 99 ? -5.113 -6.336 -9.730 1.00 90.50 99 GLU A O 1
ATOM 753 N N . LEU A 1 100 ? -3.222 -7.179 -8.857 1.00 90.88 100 LEU A N 1
ATOM 754 C CA . LEU A 1 100 ? -3.238 -6.375 -7.635 1.00 90.88 100 LEU A CA 1
ATOM 755 C C . LEU A 1 100 ? -2.913 -4.901 -7.862 1.00 90.88 100 LEU A C 1
ATOM 757 O O . LEU A 1 100 ? -3.525 -4.040 -7.235 1.00 90.88 100 LEU A O 1
ATOM 761 N N . PHE A 1 101 ? -1.971 -4.590 -8.748 1.00 90.56 101 PHE A N 1
ATOM 762 C CA . PHE A 1 101 ? -1.417 -3.238 -8.894 1.00 90.56 101 PHE A CA 1
ATOM 763 C C . PHE A 1 101 ? -1.709 -2.594 -10.256 1.00 90.56 101 PHE A C 1
ATOM 765 O O . PHE A 1 101 ? -1.363 -1.435 -10.483 1.00 90.56 101 PHE A O 1
ATOM 772 N N . GLY A 1 102 ? -2.351 -3.327 -11.166 1.00 86.56 102 GLY A N 1
ATOM 773 C CA . GLY A 1 102 ? -2.616 -2.897 -12.533 1.00 86.56 102 GLY A CA 1
ATOM 774 C C . GLY A 1 102 ? -1.489 -3.245 -13.519 1.00 86.56 102 GLY A C 1
ATOM 775 O O . GLY A 1 102 ? -0.447 -3.794 -13.158 1.00 86.56 102 GLY A O 1
ATOM 776 N N . PRO A 1 103 ? -1.670 -2.930 -14.813 1.00 82.25 103 PRO A N 1
ATOM 777 C CA . PRO A 1 103 ? -0.769 -3.383 -15.876 1.00 82.25 103 PRO A CA 1
ATOM 778 C C . PRO A 1 103 ? 0.618 -2.719 -15.865 1.00 82.25 103 PRO A C 1
ATOM 780 O O . PRO A 1 103 ? 1.545 -3.253 -16.479 1.00 82.25 103 PRO A O 1
ATOM 783 N N . PHE A 1 104 ? 0.767 -1.575 -15.190 1.00 78.25 104 PHE A N 1
ATOM 784 C CA . PHE A 1 104 ? 1.981 -0.755 -15.183 1.00 78.25 104 PHE A CA 1
ATOM 785 C C . PHE A 1 104 ? 2.612 -0.718 -13.790 1.00 78.25 104 PHE A C 1
ATOM 787 O O . PHE A 1 104 ? 2.394 0.219 -13.027 1.00 78.25 104 PHE A O 1
ATOM 794 N N . ILE A 1 105 ? 3.417 -1.733 -13.485 1.00 80.56 105 ILE A N 1
ATOM 795 C CA . ILE A 1 105 ? 4.108 -1.865 -12.200 1.00 80.56 105 ILE A CA 1
ATOM 796 C C . ILE A 1 105 ? 5.557 -1.409 -12.366 1.00 80.56 105 ILE A C 1
ATOM 798 O O . ILE A 1 105 ? 6.285 -1.941 -13.203 1.00 80.56 105 ILE A O 1
ATOM 802 N N . GLY A 1 106 ? 5.969 -0.416 -11.583 1.00 79.75 106 GLY A N 1
ATOM 803 C CA . GLY A 1 106 ? 7.304 0.182 -11.605 1.00 79.75 106 GLY A CA 1
ATOM 804 C C . GLY A 1 106 ? 7.977 0.291 -10.235 1.00 79.75 106 GLY A C 1
ATOM 805 O O . GLY A 1 106 ? 9.087 0.816 -10.167 1.00 79.75 106 GLY A O 1
ATOM 806 N N . ALA A 1 107 ? 7.336 -0.200 -9.170 1.00 79.88 107 ALA A N 1
ATOM 807 C CA . ALA A 1 107 ? 7.787 -0.087 -7.784 1.00 79.88 107 ALA A CA 1
ATOM 808 C C . ALA A 1 107 ? 7.766 1.352 -7.247 1.00 79.88 107 ALA A C 1
ATOM 810 O O . ALA A 1 107 ? 8.581 1.723 -6.412 1.00 79.88 107 ALA A O 1
ATOM 811 N N . TRP A 1 108 ? 6.853 2.199 -7.721 1.00 84.69 108 TRP A N 1
ATOM 812 C CA . TRP A 1 108 ? 6.751 3.599 -7.289 1.00 84.69 108 TRP A CA 1
ATOM 813 C C . TRP A 1 108 ? 5.798 3.781 -6.102 1.00 84.69 108 TRP A C 1
ATOM 815 O O . TRP A 1 108 ? 5.358 4.894 -5.835 1.00 84.69 108 TRP A O 1
ATOM 825 N N . GLY A 1 109 ? 5.480 2.715 -5.368 1.00 87.69 109 GLY A N 1
ATOM 826 C CA . GLY A 1 109 ? 4.462 2.745 -4.319 1.00 87.69 109 GLY A CA 1
ATOM 827 C C . GLY A 1 109 ? 3.076 2.496 -4.894 1.00 87.69 109 GLY A C 1
ATOM 828 O O . GLY A 1 109 ? 2.130 3.215 -4.575 1.00 87.69 109 GLY A O 1
ATOM 829 N N . GLU A 1 110 ? 2.978 1.531 -5.805 1.00 92.19 110 GLU A N 1
ATOM 830 C CA . GLU A 1 110 ? 1.712 0.973 -6.247 1.00 92.19 110 GLU A CA 1
ATOM 831 C C . GLU A 1 110 ? 1.006 0.357 -5.039 1.00 92.19 110 GLU A C 1
ATOM 833 O O . GLU A 1 110 ? 1.595 -0.396 -4.261 1.00 92.19 110 GLU A O 1
ATOM 838 N N . THR A 1 111 ? -0.261 0.701 -4.866 1.00 94.88 111 THR A N 1
ATOM 839 C CA . THR A 1 111 ? -1.052 0.293 -3.713 1.00 94.88 111 THR A CA 1
ATOM 840 C C . THR A 1 111 ? -2.370 -0.304 -4.140 1.00 94.88 111 THR A C 1
ATOM 842 O O . THR A 1 111 ? -3.068 0.273 -4.970 1.00 94.88 111 THR A O 1
ATOM 845 N N . CYS A 1 112 ? -2.724 -1.415 -3.510 1.00 96.50 112 CYS A N 1
ATOM 846 C CA . CYS A 1 112 ? -4.020 -2.063 -3.614 1.00 96.50 112 CYS A CA 1
ATOM 847 C C . CYS A 1 112 ? -4.749 -1.933 -2.277 1.00 96.50 112 CYS A C 1
ATOM 849 O O . CYS A 1 112 ? -4.217 -2.338 -1.244 1.00 96.50 112 CYS A O 1
ATOM 851 N N . TRP A 1 113 ? -5.966 -1.399 -2.290 1.00 97.75 113 TRP A N 1
ATOM 852 C CA . TRP A 1 113 ? -6.792 -1.226 -1.096 1.00 97.75 113 TRP A CA 1
ATOM 853 C C . TRP A 1 113 ? -7.866 -2.301 -1.057 1.00 97.75 113 TRP A C 1
ATOM 855 O O . TRP A 1 113 ? -8.613 -2.460 -2.023 1.00 97.75 113 TRP A O 1
ATOM 865 N N . ILE A 1 114 ? -7.938 -3.029 0.053 1.00 98.00 114 ILE A N 1
ATOM 866 C CA . ILE A 1 114 ? -8.765 -4.224 0.198 1.00 98.00 114 ILE A CA 1
ATOM 867 C C . ILE A 1 114 ? -9.808 -4.006 1.282 1.00 98.00 114 ILE A C 1
ATOM 869 O O . ILE A 1 114 ? -9.494 -3.506 2.364 1.00 98.00 114 ILE A O 1
ATOM 873 N N . LYS A 1 115 ? -11.040 -4.424 0.987 1.00 98.00 115 LYS A N 1
ATOM 874 C CA . LYS A 1 115 ? -12.16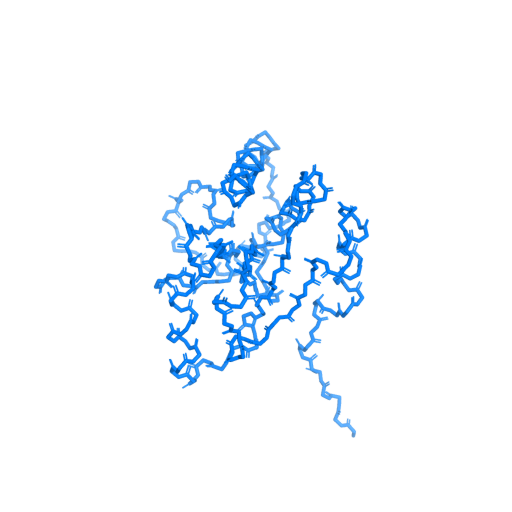0 -4.453 1.924 1.00 98.00 115 LYS A CA 1
ATOM 875 C C . LYS A 1 115 ? -13.074 -5.631 1.604 1.00 98.00 115 LYS A C 1
ATOM 877 O O . LYS A 1 115 ? -13.476 -5.795 0.456 1.00 98.00 115 LYS A O 1
ATOM 882 N N . ASN A 1 116 ? -13.417 -6.421 2.617 1.00 97.44 116 ASN A N 1
ATOM 883 C CA . ASN A 1 116 ? -14.270 -7.608 2.532 1.00 97.44 116 ASN A CA 1
ATOM 884 C C . ASN A 1 116 ? -13.846 -8.569 1.411 1.00 97.44 116 ASN A C 1
ATOM 886 O O . ASN A 1 116 ? -14.672 -8.977 0.596 1.00 97.44 116 ASN A O 1
ATOM 890 N N . GLY A 1 117 ? -12.550 -8.882 1.331 1.00 96.12 117 GLY A N 1
ATOM 891 C CA . GLY A 1 117 ? -12.030 -9.802 0.323 1.00 96.12 117 GLY A CA 1
ATOM 892 C C . GLY A 1 117 ? -11.998 -9.258 -1.110 1.00 96.12 117 GLY A C 1
ATOM 893 O O . GLY A 1 117 ? -11.788 -10.030 -2.040 1.00 96.12 117 GLY A O 1
ATOM 894 N N . ALA A 1 118 ? -12.193 -7.951 -1.316 1.00 96.56 118 ALA A N 1
ATOM 895 C CA . ALA A 1 118 ? -12.212 -7.334 -2.640 1.00 96.56 118 ALA A CA 1
ATOM 896 C C . ALA A 1 118 ? -11.290 -6.114 -2.738 1.00 96.56 118 ALA A C 1
ATOM 898 O O . ALA A 1 118 ? -11.125 -5.358 -1.778 1.00 96.56 118 ALA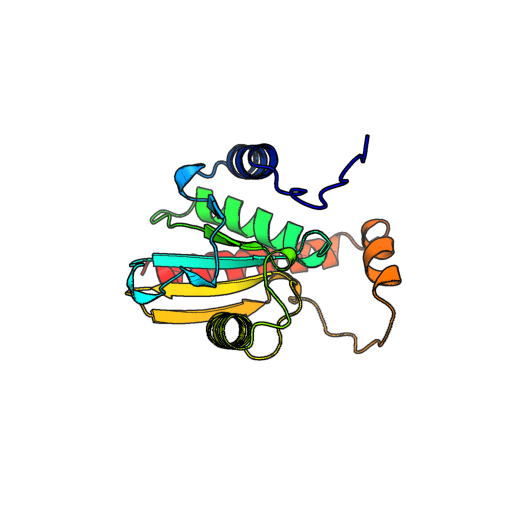 A O 1
ATOM 899 N N . ILE A 1 119 ? -10.736 -5.886 -3.933 1.00 96.38 119 ILE A N 1
ATOM 900 C CA . ILE A 1 119 ? -10.025 -4.647 -4.269 1.00 96.38 119 ILE A CA 1
ATOM 901 C C . ILE A 1 119 ? -11.054 -3.534 -4.459 1.00 96.38 119 ILE A C 1
ATOM 903 O O . ILE A 1 119 ? -11.900 -3.612 -5.348 1.00 96.38 119 ILE A O 1
ATOM 907 N N . ILE A 1 120 ? -10.960 -2.476 -3.658 1.00 96.69 120 ILE A N 1
ATOM 908 C CA . ILE A 1 120 ? -11.847 -1.308 -3.769 1.00 96.69 120 ILE A CA 1
ATOM 909 C C . ILE A 1 120 ? -11.174 -0.103 -4.427 1.00 96.69 120 ILE A C 1
ATOM 911 O O . ILE A 1 120 ? -11.855 0.817 -4.879 1.00 96.69 120 ILE A O 1
ATOM 915 N N . ALA A 1 121 ? -9.841 -0.085 -4.467 1.00 95.25 121 ALA A N 1
ATOM 916 C CA . ALA A 1 121 ? -9.067 0.940 -5.148 1.00 95.25 121 ALA A CA 1
ATOM 917 C C . ALA A 1 121 ? -7.653 0.448 -5.471 1.00 95.25 121 ALA A C 1
ATOM 919 O O . ALA A 1 121 ? -7.087 -0.384 -4.760 1.00 95.25 121 ALA A O 1
ATOM 920 N N . GLN A 1 122 ? -7.073 1.042 -6.509 1.00 94.38 122 GLN A N 1
ATOM 921 C CA . GLN A 1 122 ? -5.666 0.922 -6.870 1.00 94.38 122 GLN A CA 1
ATOM 922 C C . GLN A 1 122 ? -5.105 2.329 -7.074 1.00 94.38 122 GLN A C 1
ATOM 924 O O . GLN A 1 122 ? -5.762 3.169 -7.689 1.00 94.38 122 GLN A O 1
ATOM 929 N N . ASP A 1 123 ? -3.908 2.596 -6.562 1.00 92.25 123 ASP A N 1
ATOM 930 C CA . ASP A 1 123 ? -3.222 3.878 -6.737 1.00 92.25 123 ASP A CA 1
ATOM 931 C C . ASP A 1 123 ? -1.727 3.662 -6.988 1.00 92.25 123 ASP A C 1
ATOM 933 O O . ASP A 1 123 ? -1.186 2.594 -6.711 1.00 92.25 123 ASP A O 1
ATOM 937 N N . ILE A 1 124 ? -1.043 4.697 -7.479 1.00 90.56 124 ILE A N 1
ATOM 938 C CA . ILE A 1 124 ? 0.423 4.747 -7.523 1.00 90.56 124 ILE A CA 1
ATOM 939 C C . ILE A 1 124 ? 0.856 5.973 -6.727 1.00 90.56 124 ILE A C 1
ATOM 941 O O . ILE A 1 124 ? 0.933 7.083 -7.255 1.00 90.56 124 ILE A O 1
ATOM 945 N N . LEU A 1 125 ? 1.096 5.788 -5.432 1.00 88.31 125 LEU A N 1
ATOM 946 C CA . LEU A 1 125 ? 1.242 6.905 -4.501 1.00 88.31 125 LEU A CA 1
ATOM 947 C C . LEU A 1 125 ? 2.507 7.738 -4.751 1.00 88.31 125 LEU A C 1
ATOM 949 O O . LEU A 1 125 ? 2.497 8.944 -4.521 1.00 88.31 125 LEU A O 1
ATOM 953 N N . GLY A 1 126 ? 3.577 7.144 -5.285 1.00 82.56 126 GLY A N 1
ATOM 954 C CA . GLY A 1 126 ? 4.776 7.886 -5.693 1.00 82.56 126 GLY A CA 1
ATOM 955 C C . GLY A 1 126 ? 4.673 8.582 -7.054 1.00 82.56 126 GLY A C 1
ATOM 956 O O . GLY A 1 126 ? 5.653 9.190 -7.476 1.00 82.56 126 GLY A O 1
ATOM 957 N N . ARG A 1 127 ? 3.525 8.509 -7.756 1.00 76.31 127 ARG A N 1
ATOM 958 C CA . ARG A 1 127 ? 3.273 9.216 -9.034 1.00 76.31 127 ARG A CA 1
ATOM 959 C C . ARG A 1 127 ? 2.468 10.503 -8.908 1.00 76.31 127 ARG A C 1
ATOM 961 O O . ARG A 1 127 ? 2.264 11.159 -9.925 1.00 76.31 127 ARG A O 1
ATOM 968 N N . LEU A 1 128 ? 1.986 10.871 -7.724 1.00 59.41 128 LEU A N 1
ATOM 969 C CA . LEU A 1 128 ? 1.216 12.105 -7.567 1.00 59.41 128 LEU A CA 1
ATOM 970 C C . LEU A 1 128 ? 2.162 13.312 -7.689 1.00 59.41 128 LEU A C 1
ATOM 972 O O . LEU A 1 128 ? 2.770 13.744 -6.723 1.00 59.41 128 LEU A O 1
ATOM 976 N N . GLY A 1 129 ? 2.331 13.784 -8.922 1.00 48.44 129 GLY A N 1
ATOM 977 C CA . GLY A 1 129 ? 3.099 14.939 -9.383 1.00 48.44 129 GLY A CA 1
ATOM 978 C C . GLY A 1 129 ? 2.885 15.076 -10.901 1.00 48.44 129 GLY A C 1
ATOM 979 O O . GLY A 1 129 ? 2.562 14.076 -11.548 1.00 48.44 129 GLY A O 1
ATOM 980 N N . PRO A 1 130 ? 2.985 16.275 -11.508 1.00 35.81 130 PRO A N 1
ATOM 981 C CA . PRO A 1 130 ? 2.715 16.428 -12.934 1.00 35.81 130 PRO A CA 1
ATOM 982 C C . PRO A 1 130 ? 3.660 15.535 -13.747 1.00 35.81 130 PRO A C 1
ATOM 984 O O . PRO A 1 130 ? 4.880 15.613 -13.594 1.00 35.81 130 PRO A O 1
ATOM 987 N N . MET A 1 131 ? 3.090 14.690 -14.615 1.00 39.22 131 MET A N 1
ATOM 988 C CA . MET A 1 131 ? 3.836 13.988 -15.657 1.00 39.22 131 MET A CA 1
ATOM 989 C C . MET A 1 131 ? 4.517 15.036 -16.537 1.00 39.22 131 MET A C 1
ATOM 991 O O . MET A 1 131 ? 3.937 15.532 -17.498 1.00 39.22 131 MET A O 1
ATOM 995 N N . HIS A 1 132 ? 5.774 15.353 -16.249 1.00 34.19 132 HIS A N 1
ATOM 996 C CA . HIS A 1 132 ? 6.664 15.673 -17.343 1.00 34.19 132 HIS A CA 1
ATOM 997 C C . HIS A 1 132 ? 6.986 14.348 -18.021 1.00 34.19 132 HIS A C 1
ATOM 999 O O . HIS A 1 132 ? 7.748 13.535 -17.497 1.00 34.19 132 HIS A O 1
ATOM 1005 N N . GLU A 1 133 ? 6.381 14.131 -19.189 1.00 34.09 133 GLU A N 1
ATOM 1006 C CA . GLU A 1 133 ? 6.963 13.287 -20.224 1.00 34.09 133 GLU A CA 1
ATOM 1007 C C . GLU A 1 133 ? 8.392 13.779 -20.466 1.00 34.09 133 GLU A C 1
ATOM 1009 O O . GLU A 1 133 ? 8.660 14.678 -21.258 1.00 34.09 133 GLU A O 1
ATOM 1014 N N . SER A 1 134 ? 9.343 13.245 -19.715 1.00 33.97 134 SER A N 1
ATOM 1015 C CA . SER A 1 134 ? 10.739 13.366 -20.064 1.00 33.97 134 SER A CA 1
ATOM 1016 C C . SER A 1 134 ? 11.353 11.996 -19.894 1.00 33.97 134 SER A C 1
ATOM 1018 O O . SER A 1 134 ? 11.564 11.492 -18.794 1.00 33.97 134 SER A O 1
ATOM 1020 N N . SER A 1 135 ? 11.581 11.379 -21.044 1.00 38.00 135 SER A N 1
ATOM 1021 C CA . SER A 1 135 ? 12.512 10.291 -21.260 1.00 38.00 135 SER A CA 1
ATOM 1022 C C . SER A 1 135 ? 13.894 10.684 -20.725 1.00 38.00 135 SER A C 1
ATOM 1024 O O . SER A 1 135 ? 14.736 11.165 -21.483 1.00 38.00 135 SER A O 1
ATOM 1026 N N . LYS A 1 136 ? 14.143 10.564 -19.420 1.00 35.97 136 LYS A N 1
ATOM 1027 C CA . LYS A 1 136 ? 15.480 10.767 -18.856 1.00 35.97 136 LYS A CA 1
ATOM 1028 C C . LYS A 1 136 ? 15.751 9.765 -17.745 1.00 35.97 136 LYS A C 1
ATOM 1030 O O . LYS A 1 136 ? 15.219 9.871 -16.651 1.00 35.97 136 LYS A O 1
ATOM 1035 N N . ASP A 1 137 ? 16.590 8.801 -18.111 1.00 39.88 137 ASP A N 1
ATOM 1036 C CA . ASP A 1 137 ? 17.542 8.046 -17.299 1.00 39.88 137 ASP A CA 1
ATOM 1037 C C . ASP A 1 137 ? 17.253 7.945 -15.791 1.00 39.88 137 ASP A C 1
ATOM 1039 O O . ASP A 1 137 ? 17.339 8.929 -15.052 1.00 39.88 137 ASP A O 1
ATOM 1043 N N . PHE A 1 138 ? 17.056 6.712 -15.319 1.00 41.97 138 PHE A N 1
ATOM 1044 C CA . PHE A 1 138 ? 16.932 6.305 -13.910 1.00 41.97 138 PHE A CA 1
ATOM 1045 C C . PHE A 1 138 ? 18.031 6.899 -12.995 1.00 41.97 138 PHE A C 1
ATOM 1047 O O . PHE A 1 138 ? 17.814 7.155 -11.809 1.00 41.97 138 PHE A O 1
ATOM 1054 N N . SER A 1 139 ? 19.207 7.208 -13.559 1.00 37.59 139 SER A N 1
ATOM 1055 C CA . SER A 1 139 ? 20.319 7.862 -12.855 1.00 37.59 139 SER A CA 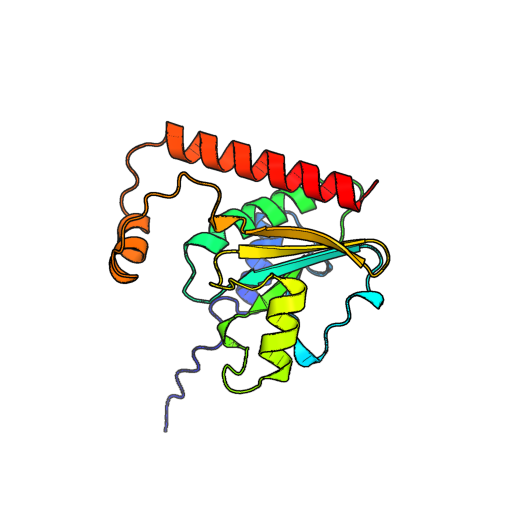1
ATOM 1056 C C . SER A 1 139 ? 20.046 9.329 -12.469 1.00 37.59 139 SER A C 1
ATOM 1058 O O . SER A 1 139 ? 20.636 9.840 -11.511 1.00 37.59 139 SER A O 1
ATOM 1060 N N . SER A 1 140 ? 19.141 10.013 -13.175 1.00 39.97 140 SER A N 1
ATOM 1061 C CA . SER A 1 140 ? 18.769 11.407 -12.914 1.00 39.97 140 SER A CA 1
ATOM 1062 C C . SER A 1 140 ? 17.813 11.535 -11.724 1.00 39.97 140 SER A C 1
ATOM 1064 O O . SER A 1 140 ? 17.978 12.441 -10.905 1.00 39.97 140 SER A O 1
ATOM 1066 N N . THR A 1 141 ? 16.908 10.568 -11.545 1.00 46.38 141 THR A N 1
ATOM 1067 C CA . THR A 1 141 ? 15.957 10.502 -10.423 1.00 46.38 141 THR A CA 1
ATOM 1068 C C . THR A 1 141 ? 16.671 10.251 -9.090 1.00 46.38 141 THR A C 1
ATOM 1070 O O . THR A 1 141 ? 16.365 10.894 -8.087 1.00 46.38 141 THR A O 1
ATOM 1073 N N . LEU A 1 142 ? 17.714 9.408 -9.084 1.00 38.09 142 LEU A N 1
ATOM 1074 C CA . LEU A 1 142 ? 18.572 9.187 -7.909 1.00 38.09 142 LEU A CA 1
ATOM 1075 C C . LEU A 1 142 ? 19.386 10.436 -7.520 1.00 38.09 142 LEU A C 1
ATOM 1077 O O . LEU A 1 142 ? 19.628 10.674 -6.336 1.00 38.09 142 LEU A O 1
ATOM 1081 N N . LYS A 1 143 ? 19.781 11.272 -8.491 1.00 34.66 143 LYS A N 1
ATOM 1082 C CA . LYS A 1 143 ? 20.474 12.549 -8.229 1.00 34.66 143 LYS A CA 1
ATOM 1083 C C . LYS A 1 143 ? 19.520 13.686 -7.841 1.00 34.66 143 LYS A C 1
ATOM 1085 O O . LYS A 1 143 ? 19.924 14.571 -7.086 1.00 34.66 143 LYS A O 1
ATOM 1090 N N . GLN A 1 144 ? 18.262 13.653 -8.284 1.00 40.78 144 GLN A N 1
ATOM 1091 C CA . GLN A 1 144 ? 17.232 14.618 -7.876 1.00 40.78 144 GLN A CA 1
ATOM 1092 C C . GLN A 1 144 ? 16.829 14.485 -6.403 1.00 40.78 144 GLN A C 1
ATOM 1094 O O . GLN A 1 144 ? 16.465 15.487 -5.794 1.00 40.78 144 GLN A O 1
ATOM 1099 N N . GLY A 1 145 ? 17.043 13.320 -5.780 1.00 38.19 145 GLY A N 1
ATOM 1100 C CA . GLY A 1 145 ? 16.918 13.153 -4.326 1.00 38.19 145 GLY A CA 1
ATOM 1101 C C . GLY A 1 145 ? 17.832 14.065 -3.487 1.00 38.19 145 GLY A C 1
ATOM 1102 O O . GLY A 1 145 ? 17.660 14.139 -2.274 1.00 38.19 145 GLY A O 1
ATOM 1103 N N . LYS A 1 146 ? 18.793 14.780 -4.100 1.00 38.62 146 LYS A N 1
ATOM 1104 C CA . LYS A 1 146 ? 19.677 15.747 -3.420 1.00 38.62 146 LYS A CA 1
ATOM 1105 C C . LYS A 1 146 ? 19.487 17.214 -3.821 1.00 38.62 146 LYS A C 1
ATOM 1107 O O . LYS A 1 146 ? 20.168 18.068 -3.257 1.00 38.62 146 LYS A O 1
ATOM 1112 N N . ARG A 1 147 ? 18.595 17.545 -4.760 1.00 43.50 147 ARG A N 1
ATOM 1113 C CA . ARG A 1 147 ? 18.310 18.938 -5.156 1.00 43.50 147 ARG A CA 1
ATOM 1114 C C . ARG A 1 147 ? 16.864 19.082 -5.631 1.00 43.50 147 ARG A C 1
ATOM 1116 O O . ARG A 1 147 ? 16.607 19.128 -6.828 1.00 43.50 147 ARG A O 1
ATOM 1123 N N . LEU A 1 148 ? 15.939 19.213 -4.688 1.00 45.19 148 LEU A N 1
ATOM 1124 C CA . LEU A 1 148 ? 14.642 19.838 -4.937 1.00 45.19 148 LEU A CA 1
ATOM 1125 C C . LEU A 1 148 ? 14.605 21.135 -4.127 1.00 45.19 148 LEU A C 1
ATOM 1127 O O . LEU A 1 148 ? 14.081 21.188 -3.025 1.00 45.19 148 LEU A O 1
ATOM 1131 N N . GLN A 1 149 ? 15.254 22.173 -4.663 1.00 40.72 149 GLN A N 1
ATOM 1132 C CA . GLN A 1 149 ? 14.979 23.549 -4.258 1.00 40.72 149 GLN A CA 1
ATOM 1133 C C . GLN A 1 149 ? 13.618 23.923 -4.845 1.00 40.72 149 GLN A C 1
ATOM 1135 O O . GLN A 1 149 ? 13.483 24.078 -6.056 1.00 40.72 149 GLN A O 1
ATOM 1140 N N . GLY A 1 150 ? 12.624 24.000 -3.965 1.00 43.50 150 GLY A N 1
ATOM 1141 C CA . GLY A 1 150 ? 11.238 24.333 -4.275 1.00 43.50 150 GLY A CA 1
ATOM 1142 C C . GLY A 1 150 ? 10.310 23.839 -3.167 1.00 43.50 150 GLY A C 1
ATOM 1143 O O . GLY A 1 150 ? 9.384 23.079 -3.447 1.00 43.50 150 GLY A O 1
ATOM 1144 N N . ASP A 1 151 ? 10.600 24.212 -1.914 1.00 56.81 151 ASP A N 1
ATOM 1145 C CA . ASP A 1 151 ? 9.951 23.658 -0.716 1.00 56.81 151 ASP A CA 1
ATOM 1146 C C . ASP A 1 151 ? 8.417 23.754 -0.764 1.00 56.81 151 ASP A C 1
ATOM 1148 O O . ASP A 1 151 ? 7.736 22.824 -0.353 1.00 56.81 151 ASP A O 1
ATOM 1152 N N . GLU A 1 152 ? 7.828 24.795 -1.357 1.00 52.12 152 GLU A N 1
ATOM 1153 C CA . GLU A 1 152 ? 6.364 24.930 -1.387 1.00 52.12 152 GLU A CA 1
ATOM 1154 C C . GLU A 1 152 ? 5.649 23.936 -2.316 1.00 52.12 152 GLU A C 1
ATOM 1156 O O . GLU A 1 152 ? 4.582 23.431 -1.969 1.00 52.12 152 GLU A O 1
ATOM 1161 N N . GLN A 1 153 ? 6.202 23.638 -3.496 1.00 55.19 153 GLN A N 1
ATOM 1162 C CA . GLN A 1 153 ? 5.551 22.732 -4.450 1.00 55.19 153 GLN A CA 1
ATOM 1163 C C . GLN A 1 153 ? 5.658 21.276 -3.988 1.00 55.19 153 GLN A C 1
ATOM 1165 O O . GLN A 1 153 ? 4.701 20.510 -4.122 1.00 55.19 153 GLN A O 1
ATOM 1170 N N . LEU A 1 154 ? 6.793 20.911 -3.385 1.00 61.19 154 LEU A N 1
ATOM 1171 C CA . LEU A 1 154 ? 6.978 19.602 -2.767 1.00 61.19 154 LEU A CA 1
ATOM 1172 C C . LEU A 1 154 ? 6.046 19.425 -1.560 1.00 61.19 154 LEU A C 1
ATOM 1174 O O . LEU A 1 154 ? 5.374 18.401 -1.465 1.00 61.19 154 LEU A O 1
ATOM 1178 N N . LEU A 1 155 ? 5.943 20.429 -0.682 1.00 59.22 155 LEU A N 1
ATOM 1179 C CA . LEU A 1 155 ? 5.036 20.390 0.471 1.00 59.22 155 LEU A CA 1
ATOM 1180 C C . LEU A 1 155 ? 3.568 20.263 0.044 1.00 59.22 155 LEU A C 1
ATOM 1182 O O . LEU A 1 155 ? 2.865 19.403 0.567 1.00 59.22 155 LEU A O 1
ATOM 1186 N N . ARG A 1 156 ? 3.119 21.025 -0.965 1.00 61.81 156 ARG A N 1
ATOM 1187 C CA . ARG A 1 156 ? 1.751 20.901 -1.510 1.00 61.81 156 ARG A CA 1
ATOM 1188 C C . ARG A 1 156 ? 1.468 19.504 -2.055 1.00 61.81 156 ARG A C 1
ATOM 1190 O O . ARG A 1 156 ? 0.409 18.946 -1.786 1.00 61.81 156 ARG A O 1
ATOM 1197 N N . THR A 1 157 ? 2.435 18.928 -2.763 1.00 77.12 157 THR A N 1
ATOM 1198 C CA . THR A 1 157 ? 2.334 17.566 -3.302 1.00 77.12 157 THR A CA 1
ATOM 1199 C C . THR A 1 157 ? 2.229 16.527 -2.177 1.00 77.12 157 THR A C 1
ATOM 1201 O O . THR A 1 157 ? 1.423 15.601 -2.254 1.00 77.12 157 THR A O 1
ATOM 1204 N N . LEU A 1 158 ? 2.993 16.695 -1.092 1.00 79.62 158 LEU A N 1
ATOM 1205 C CA . LEU A 1 158 ? 2.931 15.814 0.078 1.00 79.62 158 LEU A CA 1
ATOM 1206 C C . LEU A 1 158 ? 1.615 15.961 0.854 1.00 79.62 158 LEU A C 1
ATOM 1208 O O . LEU A 1 158 ? 1.075 14.958 1.321 1.00 79.62 158 LEU A O 1
ATOM 1212 N N . ASP A 1 159 ? 1.069 17.172 0.963 1.00 83.19 159 ASP A N 1
ATOM 1213 C CA . ASP A 1 159 ? -0.230 17.417 1.596 1.00 83.19 159 ASP A CA 1
ATOM 1214 C C . ASP A 1 159 ? -1.392 16.841 0.775 1.00 83.19 159 ASP A C 1
ATOM 1216 O O . ASP A 1 159 ? -2.341 16.283 1.330 1.00 83.19 159 ASP A O 1
ATOM 1220 N N . GLU A 1 160 ? -1.333 16.944 -0.553 1.00 87.12 160 GLU A N 1
ATOM 1221 C CA . GLU A 1 160 ? -2.270 16.280 -1.465 1.00 87.12 160 GLU A CA 1
ATOM 1222 C C . GLU A 1 160 ? -2.204 14.761 -1.329 1.00 87.12 160 GLU A C 1
ATOM 1224 O O . GLU A 1 160 ? -3.233 14.123 -1.104 1.00 87.12 160 GLU A O 1
ATOM 1229 N N . LEU A 1 161 ? -0.998 14.192 -1.361 1.00 89.81 161 LEU A N 1
ATOM 1230 C CA . LEU A 1 161 ? -0.780 12.764 -1.157 1.00 89.81 161 LEU A CA 1
ATOM 1231 C C . LEU A 1 161 ? -1.297 12.301 0.213 1.00 89.81 161 LEU A C 1
ATOM 1233 O O . LEU A 1 161 ? -1.989 11.289 0.304 1.00 89.81 161 LEU A O 1
ATOM 1237 N N . LYS A 1 162 ? -1.021 13.052 1.283 1.00 91.00 162 LYS A N 1
ATOM 1238 C CA . LYS A 1 162 ? -1.519 12.740 2.628 1.00 91.00 162 LYS A CA 1
ATOM 1239 C C . LYS A 1 162 ? -3.045 12.753 2.677 1.00 91.00 162 LYS A C 1
ATOM 1241 O O . LYS A 1 162 ? -3.636 11.837 3.244 1.00 91.00 162 LYS A O 1
ATOM 1246 N N . ARG A 1 163 ? -3.693 13.762 2.081 1.00 92.94 163 ARG A N 1
ATOM 1247 C CA . ARG A 1 163 ? -5.162 13.826 1.997 1.00 92.94 163 ARG A CA 1
ATOM 1248 C C . ARG A 1 163 ? -5.729 12.634 1.233 1.00 92.94 163 ARG A C 1
ATOM 1250 O O . ARG A 1 163 ? -6.683 12.030 1.711 1.00 92.94 163 ARG A O 1
ATOM 1257 N N . HIS A 1 164 ? -5.115 12.270 0.109 1.00 93.69 164 HIS A N 1
ATOM 1258 C CA . HIS A 1 164 ? -5.510 11.106 -0.686 1.00 93.69 164 HIS A CA 1
ATOM 1259 C C . HIS A 1 164 ? -5.407 9.803 0.116 1.00 93.69 164 HIS A C 1
ATOM 1261 O O . HIS A 1 164 ? -6.361 9.033 0.179 1.00 93.69 164 HIS A O 1
A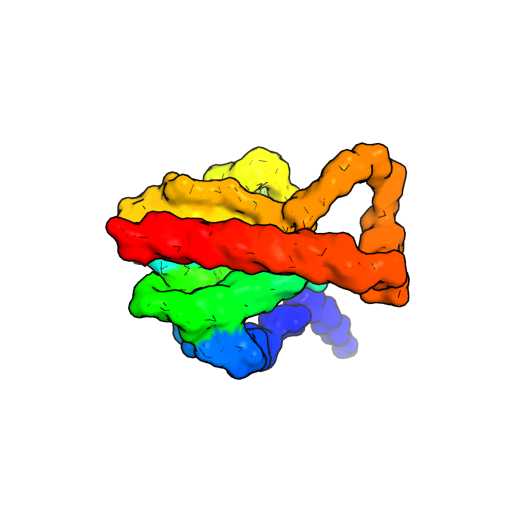TOM 1267 N N . ILE A 1 165 ? -4.284 9.589 0.810 1.00 96.00 165 ILE A N 1
ATOM 1268 C CA . ILE A 1 165 ? -4.082 8.429 1.691 1.00 96.00 165 ILE A CA 1
ATOM 1269 C C . ILE A 1 165 ? -5.167 8.365 2.771 1.00 96.00 165 ILE A C 1
ATOM 1271 O O . ILE A 1 165 ? -5.767 7.314 2.974 1.00 96.00 165 ILE A O 1
ATOM 1275 N N . VAL A 1 166 ? -5.451 9.480 3.450 1.00 96.12 166 VAL A N 1
ATOM 1276 C CA . VAL A 1 166 ? -6.487 9.524 4.494 1.00 96.12 166 VAL A CA 1
ATOM 1277 C C . VAL A 1 166 ? -7.864 9.199 3.911 1.00 96.12 166 VAL A C 1
ATOM 1279 O O . VAL A 1 166 ? -8.590 8.396 4.487 1.00 96.12 166 VAL A O 1
ATOM 1282 N N . GLN A 1 167 ? -8.211 9.742 2.742 1.00 95.94 167 GLN A N 1
ATOM 1283 C CA . GLN A 1 167 ? -9.471 9.422 2.062 1.00 95.94 167 GLN A CA 1
ATOM 1284 C C . GLN A 1 167 ? -9.591 7.929 1.733 1.00 95.94 167 GLN A C 1
ATOM 1286 O O . GLN A 1 167 ? -10.662 7.347 1.905 1.00 95.94 167 GLN A O 1
ATOM 1291 N N . ARG A 1 168 ? -8.500 7.292 1.291 1.00 96.75 168 ARG A N 1
ATOM 1292 C CA . ARG A 1 168 ? -8.472 5.847 1.036 1.00 96.75 168 ARG A CA 1
ATOM 1293 C C . ARG A 1 168 ? -8.642 5.027 2.309 1.00 96.75 168 ARG A C 1
ATOM 1295 O O . ARG A 1 168 ? -9.407 4.068 2.300 1.00 96.75 168 ARG A O 1
ATOM 1302 N N . ILE A 1 169 ? -7.993 5.425 3.400 1.00 97.88 169 ILE A N 1
ATOM 1303 C CA . ILE A 1 169 ? -8.156 4.776 4.707 1.00 97.88 169 ILE A CA 1
ATOM 1304 C C . ILE A 1 169 ? -9.624 4.836 5.158 1.00 97.88 169 ILE A C 1
ATOM 1306 O O . ILE A 1 169 ? -10.194 3.806 5.508 1.00 97.88 169 ILE A O 1
ATOM 1310 N N . GLU A 1 170 ? -10.271 6.000 5.075 1.00 97.12 170 GLU A N 1
ATOM 1311 C CA . GLU A 1 170 ? -11.687 6.154 5.448 1.00 97.12 170 GLU A CA 1
ATOM 1312 C C . GLU A 1 170 ? -12.634 5.341 4.546 1.00 97.12 170 GLU A C 1
ATOM 1314 O O . GLU A 1 170 ? -13.611 4.753 5.017 1.00 97.12 170 GLU A O 1
ATOM 1319 N N . LEU A 1 171 ? -12.329 5.230 3.249 1.00 96.31 171 LEU A N 1
ATOM 1320 C CA .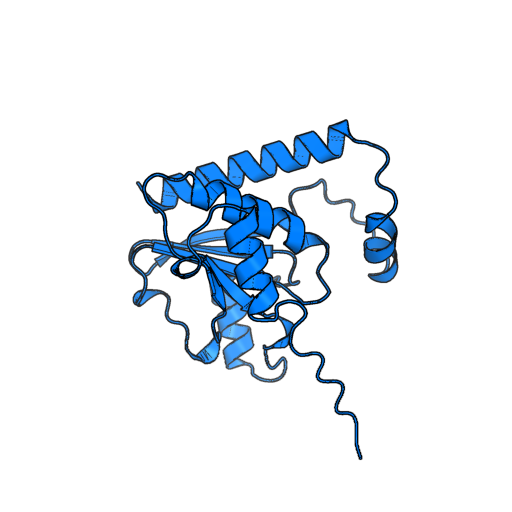 LEU A 1 171 ? -13.082 4.380 2.320 1.00 96.31 171 LEU A CA 1
ATOM 1321 C C . LEU A 1 171 ? -13.018 2.890 2.712 1.00 96.31 171 LEU A C 1
ATOM 1323 O O . LEU A 1 171 ? -14.015 2.169 2.608 1.00 96.31 171 LEU A O 1
ATOM 1327 N N . VAL A 1 172 ? -11.856 2.424 3.179 1.00 97.25 172 VAL A N 1
ATOM 1328 C CA . VAL A 1 172 ? -11.681 1.049 3.672 1.00 97.25 172 VAL A CA 1
ATOM 1329 C C . VAL A 1 172 ? -12.398 0.843 5.014 1.00 97.25 172 VAL A C 1
ATOM 1331 O O . VAL A 1 172 ? -12.975 -0.221 5.231 1.00 97.25 172 VAL A O 1
ATOM 1334 N N . ILE A 1 173 ? -12.396 1.848 5.899 1.00 96.06 173 ILE A N 1
ATOM 1335 C CA . ILE A 1 173 ? -12.979 1.754 7.251 1.00 96.06 173 ILE A CA 1
ATOM 1336 C C . ILE A 1 173 ? -14.513 1.781 7.264 1.00 96.06 173 ILE A C 1
ATOM 1338 O O . ILE A 1 173 ? -15.105 1.086 8.100 1.00 96.06 173 ILE A O 1
ATOM 1342 N N . SER A 1 174 ? -15.115 2.621 6.414 1.00 89.88 174 SER A N 1
ATOM 1343 C CA . SER A 1 174 ? -16.571 2.865 6.331 1.00 89.88 174 SER A CA 1
ATOM 1344 C C . SER A 1 174 ? -17.398 1.629 5.991 1.00 89.88 174 SER A C 1
ATOM 1346 O O . SER A 1 174 ? -18.637 1.715 6.027 1.00 89.88 174 SER A O 1
#

pLDDT: mean 77.89, std 21.07, range [31.36, 98.0]

Foldseek 3Di:
DDPPPPPPPPPDVVNLVVLLVVLQHDSVQEEEDDLVPDALQVDQWEKEWEAEPLQPLQVLLVSLLSNLLNPDPDRHHYYYYYPVNDDPVPPVSLVSCCVQQNDDDDRNTWMFTGHNSDTPDIDRLSPQDDDPPDPDDPVVVVVVVPDDPPVVVVVVSSVVSSVVSNVSSVVRVD